Protein AF-A0A354J3I9-F1 (afdb_monomer_lite)

Structure (mmCIF, N/CA/C/O backbone):
data_AF-A0A354J3I9-F1
#
_entry.id   AF-A0A354J3I9-F1
#
loop_
_atom_site.group_PDB
_atom_site.id
_atom_site.type_symbol
_atom_site.label_atom_id
_atom_site.label_alt_id
_atom_site.label_comp_id
_atom_site.label_asym_id
_atom_site.label_entity_id
_atom_site.label_seq_id
_atom_site.pdbx_PDB_ins_code
_atom_site.Cartn_x
_atom_site.Cartn_y
_atom_site.Cartn_z
_atom_site.occupancy
_atom_site.B_iso_or_equiv
_atom_site.auth_seq_id
_atom_site.auth_comp_id
_atom_site.auth_asym_id
_atom_site.auth_atom_id
_atom_site.pdbx_PDB_model_num
ATOM 1 N N . ARG A 1 1 ? -16.128 10.657 31.673 1.00 66.94 1 ARG A N 1
ATOM 2 C CA . ARG A 1 1 ? -15.944 10.587 30.207 1.00 66.94 1 ARG A CA 1
ATOM 3 C C . ARG A 1 1 ? -17.089 11.360 29.564 1.00 66.94 1 ARG A C 1
ATOM 5 O O . ARG A 1 1 ? -18.176 11.312 30.127 1.00 66.94 1 ARG A O 1
ATOM 12 N N . ASP A 1 2 ? -16.837 12.119 28.503 1.00 87.44 2 ASP A N 1
ATOM 13 C CA . ASP A 1 2 ? -17.815 13.026 27.888 1.00 87.44 2 ASP A CA 1
ATOM 14 C C . ASP A 1 2 ? -18.076 12.576 26.445 1.00 87.44 2 ASP A C 1
ATOM 16 O O . ASP A 1 2 ? -17.161 12.529 25.620 1.00 87.44 2 ASP A O 1
ATOM 20 N N . GLU A 1 3 ? -19.332 12.217 26.178 1.00 89.56 3 GLU A N 1
ATOM 21 C CA . GLU A 1 3 ? -19.800 11.639 24.916 1.00 89.56 3 GLU A CA 1
ATOM 22 C C . GLU A 1 3 ? -19.537 12.555 23.714 1.00 89.56 3 GLU A C 1
ATOM 24 O O . GLU A 1 3 ? -19.208 12.073 22.629 1.00 89.56 3 GLU A O 1
ATOM 29 N N . TYR A 1 4 ? -19.602 13.876 23.907 1.00 91.88 4 TYR A N 1
ATOM 30 C CA . TYR A 1 4 ? -19.330 14.836 22.841 1.00 91.88 4 TYR A CA 1
ATOM 31 C C . TYR A 1 4 ? -17.879 14.739 22.348 1.00 91.88 4 TYR A C 1
ATOM 33 O O . TYR A 1 4 ? -17.622 14.745 21.139 1.00 91.88 4 TYR A O 1
ATOM 41 N N . TYR A 1 5 ? -16.922 14.612 23.273 1.00 94.75 5 TYR A N 1
ATOM 42 C CA . TYR A 1 5 ? -15.511 14.465 22.920 1.00 94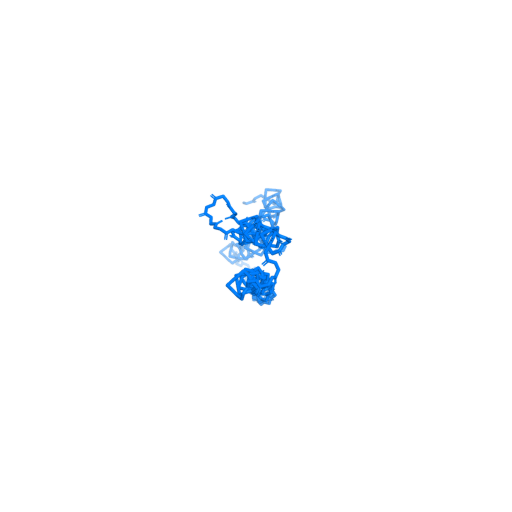.75 5 TYR A CA 1
ATOM 43 C C . TYR A 1 5 ? -15.197 13.082 22.351 1.00 94.75 5 TYR A C 1
ATOM 45 O O . TYR A 1 5 ? -14.406 13.006 21.414 1.00 94.75 5 TYR A O 1
ATOM 53 N N . ASP A 1 6 ? -15.838 12.018 22.845 1.00 94.62 6 ASP A N 1
ATOM 54 C CA . ASP A 1 6 ? -15.656 10.663 22.307 1.00 94.62 6 ASP A CA 1
ATOM 55 C C . ASP A 1 6 ? -16.102 10.590 20.829 1.00 94.62 6 ASP A C 1
ATOM 57 O O . ASP A 1 6 ? -15.371 10.075 19.983 1.00 94.62 6 ASP A O 1
ATOM 61 N N . ILE A 1 7 ? -17.259 11.167 20.474 1.00 95.06 7 ILE A N 1
ATOM 62 C CA . ILE A 1 7 ? -17.736 11.211 19.076 1.00 95.06 7 ILE A CA 1
ATOM 63 C C . ILE A 1 7 ? -16.782 12.025 18.198 1.00 95.06 7 ILE A C 1
ATOM 65 O O . ILE A 1 7 ? -16.412 11.599 17.102 1.00 95.06 7 ILE A O 1
ATOM 69 N N . LYS A 1 8 ? -16.356 13.200 18.677 1.00 96.75 8 LYS A N 1
ATOM 70 C CA . LYS A 1 8 ? -15.427 14.051 17.929 1.00 96.75 8 LYS A CA 1
ATOM 71 C C . LYS A 1 8 ? -14.079 13.362 17.720 1.00 96.75 8 LYS A C 1
ATOM 73 O O . LYS A 1 8 ? -13.511 13.487 16.638 1.00 96.75 8 LYS A O 1
ATOM 78 N N . PHE A 1 9 ? -13.572 12.655 18.727 1.00 97.31 9 PHE A N 1
ATOM 79 C CA . PHE A 1 9 ? -12.348 11.870 18.616 1.00 97.31 9 PHE A CA 1
ATOM 80 C C . PHE A 1 9 ? -12.493 10.799 17.535 1.00 97.31 9 PHE A C 1
ATOM 82 O O . PHE A 1 9 ? -11.731 10.826 16.576 1.00 97.31 9 PHE A O 1
ATOM 89 N N . ARG A 1 10 ? -13.515 9.939 17.628 1.00 97.56 10 ARG A N 1
ATOM 90 C CA . ARG A 1 10 ? -13.726 8.818 16.696 1.00 97.56 10 ARG A CA 1
ATOM 91 C C . ARG A 1 10 ? -13.855 9.276 15.249 1.00 97.56 10 ARG A C 1
ATOM 93 O O . ARG A 1 10 ? -13.166 8.746 14.393 1.00 97.56 10 ARG A O 1
ATOM 100 N N . ASN A 1 11 ? -14.623 10.337 14.994 1.00 97.31 11 ASN A N 1
ATOM 101 C CA . ASN A 1 11 ? -14.748 10.901 13.646 1.00 97.31 11 ASN A CA 1
ATOM 102 C C . ASN A 1 11 ? -13.399 11.371 13.074 1.00 97.31 11 ASN A C 1
ATOM 104 O O . ASN A 1 11 ? -13.127 11.177 11.894 1.00 97.31 11 ASN A O 1
ATOM 108 N N . ASN A 1 12 ? -12.552 12.004 13.894 1.00 97.81 12 ASN A N 1
ATOM 109 C CA . ASN A 1 12 ? -11.213 12.401 13.450 1.00 97.81 12 ASN A CA 1
ATOM 110 C C . ASN A 1 12 ? -10.278 11.195 13.313 1.00 97.81 12 ASN A C 1
ATOM 112 O O . ASN A 1 12 ? -9.418 11.203 12.438 1.00 97.81 12 ASN A O 1
ATOM 116 N N . ASN A 1 13 ? -10.450 10.173 14.151 1.00 98.00 13 ASN A N 1
ATOM 117 C CA . ASN A 1 13 ? -9.642 8.962 14.128 1.00 98.00 13 ASN A CA 1
ATOM 118 C C . ASN A 1 13 ? -9.886 8.141 12.852 1.00 98.00 13 ASN A C 1
ATOM 120 O O . ASN A 1 13 ? -8.930 7.677 12.240 1.00 98.00 13 ASN A O 1
ATOM 124 N N . THR A 1 14 ? -11.133 8.071 12.377 1.00 97.81 14 THR A N 1
ATOM 125 C CA . THR A 1 14 ? -11.478 7.459 11.083 1.00 97.81 14 THR A CA 1
ATOM 126 C C . THR A 1 14 ? -10.793 8.170 9.922 1.00 97.81 14 THR A C 1
ATOM 128 O O . THR A 1 14 ? -10.180 7.537 9.065 1.00 97.81 14 THR A O 1
ATOM 131 N N . ILE A 1 15 ? -10.831 9.507 9.920 1.00 98.06 15 ILE A N 1
ATOM 132 C CA . ILE A 1 15 ? -10.149 10.316 8.901 1.00 98.06 15 ILE A CA 1
ATOM 133 C C . ILE A 1 15 ? -8.635 10.080 8.968 1.00 98.06 15 ILE A C 1
ATOM 135 O O . ILE A 1 15 ? -7.983 9.907 7.940 1.00 98.06 15 ILE A O 1
ATOM 139 N N . TYR A 1 16 ? -8.064 10.062 10.172 1.00 98.19 16 TYR A N 1
ATOM 140 C CA . TYR A 1 16 ? -6.644 9.797 10.373 1.00 98.19 16 TYR A CA 1
ATOM 141 C C . TYR A 1 16 ? -6.230 8.431 9.808 1.00 98.19 16 TYR A C 1
ATOM 143 O O . TYR A 1 16 ? -5.284 8.377 9.020 1.00 98.19 16 TYR A O 1
ATOM 151 N N . GLY A 1 17 ? -6.959 7.360 10.139 1.00 97.81 17 GLY A N 1
ATOM 152 C CA . GLY A 1 17 ? -6.690 6.015 9.630 1.00 97.81 17 GLY A CA 1
ATOM 153 C C . GLY A 1 17 ? -6.763 5.939 8.102 1.00 97.81 17 GLY A C 1
ATOM 154 O O . GLY A 1 17 ? -5.862 5.392 7.461 1.00 97.81 17 GLY A O 1
ATOM 155 N N . GLU A 1 18 ? -7.769 6.577 7.493 1.00 97.06 18 GLU A N 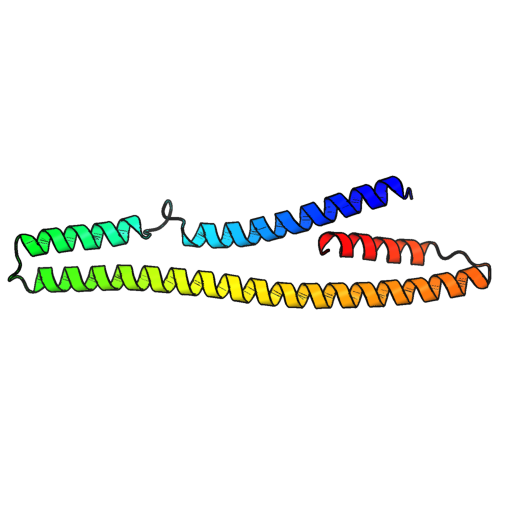1
ATOM 156 C CA . GLU A 1 18 ? -7.903 6.662 6.033 1.00 97.06 18 GLU A CA 1
ATOM 157 C C . GLU A 1 18 ? -6.670 7.308 5.378 1.00 97.06 18 GLU A C 1
ATOM 159 O O . GLU A 1 18 ? -6.088 6.749 4.442 1.00 97.06 18 GLU A O 1
ATOM 164 N N . TYR A 1 19 ? -6.252 8.482 5.860 1.00 98.12 19 TYR A N 1
ATOM 165 C CA . TYR A 1 19 ? -5.117 9.203 5.279 1.00 98.12 19 TYR A CA 1
ATOM 166 C C . TYR A 1 19 ? -3.771 8.552 5.594 1.00 98.12 19 TYR A C 1
ATOM 168 O O . TYR A 1 19 ? -2.881 8.597 4.748 1.00 98.12 19 TYR A O 1
ATOM 176 N N . SER A 1 20 ? -3.624 7.919 6.758 1.00 97.69 20 SER A N 1
ATOM 177 C CA . SER A 1 20 ? -2.429 7.150 7.115 1.00 97.69 20 SER A CA 1
ATOM 178 C C . SER A 1 20 ? -2.216 5.990 6.134 1.00 97.69 20 SER A C 1
ATOM 180 O O . SER A 1 20 ? -1.147 5.868 5.532 1.00 97.69 20 SER A O 1
ATOM 182 N N . ASN A 1 21 ? -3.273 5.217 5.858 1.00 96.31 21 ASN A N 1
ATOM 183 C CA . ASN A 1 21 ? -3.224 4.109 4.902 1.00 96.31 21 ASN A CA 1
ATOM 184 C C . ASN A 1 21 ? -2.997 4.590 3.462 1.00 96.31 21 ASN A C 1
ATOM 186 O O . ASN A 1 21 ? -2.186 4.018 2.733 1.00 96.31 21 ASN A O 1
ATOM 190 N N . LYS A 1 22 ? -3.668 5.673 3.045 1.00 96.75 22 LYS A N 1
ATOM 191 C CA . LYS A 1 22 ? -3.428 6.284 1.726 1.00 96.75 22 LYS A CA 1
ATOM 192 C C . LYS A 1 22 ? -1.982 6.738 1.571 1.00 96.75 22 LYS A C 1
ATOM 194 O O . LYS A 1 22 ? -1.381 6.457 0.539 1.00 96.75 22 LYS A O 1
ATOM 199 N N . MET A 1 23 ? -1.433 7.412 2.582 1.00 97.75 23 MET A N 1
ATOM 200 C CA . MET A 1 23 ? -0.044 7.866 2.575 1.00 97.75 23 MET A CA 1
ATOM 201 C C . MET A 1 23 ? 0.910 6.681 2.423 1.00 97.75 23 MET A C 1
ATO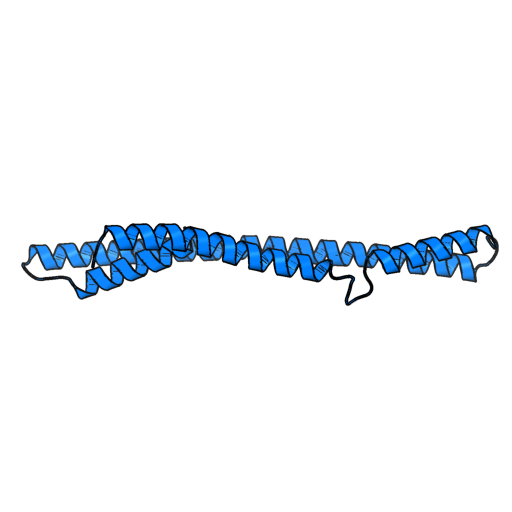M 203 O O . MET A 1 23 ? 1.772 6.721 1.554 1.00 97.75 23 MET A O 1
ATOM 207 N N . HIS A 1 24 ? 0.717 5.611 3.199 1.00 96.00 24 HIS A N 1
ATOM 208 C CA . HIS A 1 24 ? 1.554 4.413 3.129 1.00 96.00 24 HIS A CA 1
ATOM 209 C C . HIS A 1 24 ? 1.651 3.847 1.702 1.00 96.00 24 HIS A C 1
ATOM 211 O O . HIS A 1 24 ? 2.752 3.758 1.155 1.00 96.00 24 HIS A O 1
ATOM 217 N N . TYR A 1 25 ? 0.514 3.558 1.058 1.00 96.50 25 TYR A N 1
ATOM 218 C CA . TYR A 1 25 ? 0.513 3.015 -0.306 1.00 96.50 25 TYR A CA 1
ATOM 219 C C . TYR A 1 25 ? 0.980 4.026 -1.361 1.00 96.50 25 TYR A C 1
ATOM 221 O O . TYR A 1 25 ? 1.622 3.643 -2.337 1.00 96.50 25 TYR A O 1
ATOM 229 N N . MET A 1 26 ? 0.693 5.320 -1.186 1.00 96.06 26 MET A N 1
ATOM 230 C CA . MET A 1 26 ? 1.205 6.357 -2.089 1.00 96.06 26 MET A CA 1
ATOM 231 C C . MET A 1 26 ? 2.730 6.457 -2.027 1.00 96.06 26 MET A C 1
ATOM 233 O O . MET A 1 26 ? 3.356 6.579 -3.075 1.00 96.06 26 MET A O 1
ATOM 237 N N . THR A 1 27 ? 3.329 6.349 -0.840 1.00 95.44 27 THR A N 1
ATOM 238 C CA . THR A 1 27 ? 4.788 6.331 -0.676 1.00 95.44 27 THR A CA 1
ATOM 239 C C . THR A 1 27 ? 5.416 5.096 -1.323 1.00 95.44 27 THR A C 1
ATOM 241 O O . THR A 1 27 ? 6.462 5.208 -1.960 1.00 95.44 27 THR A O 1
ATOM 244 N N . GLU A 1 28 ? 4.795 3.917 -1.221 1.00 93.75 28 GLU A N 1
ATOM 245 C CA . GLU A 1 28 ? 5.279 2.728 -1.940 1.00 93.75 28 GLU A CA 1
ATOM 246 C C . GLU A 1 28 ? 5.271 2.935 -3.457 1.00 93.75 28 GLU A C 1
ATOM 248 O O . GLU A 1 28 ? 6.271 2.666 -4.124 1.00 93.75 28 GLU A O 1
ATOM 253 N N . ILE A 1 29 ? 4.174 3.477 -3.992 1.00 94.75 29 ILE A N 1
ATOM 254 C CA . ILE A 1 29 ? 4.045 3.779 -5.420 1.00 94.75 29 ILE A CA 1
ATOM 255 C C . ILE A 1 29 ? 5.080 4.826 -5.849 1.00 94.75 29 ILE A C 1
ATOM 257 O O . ILE A 1 29 ? 5.744 4.638 -6.867 1.00 94.75 29 ILE A O 1
ATOM 261 N N . GLU A 1 30 ? 5.254 5.902 -5.080 1.00 93.62 30 GLU A N 1
ATOM 262 C CA . GLU A 1 30 ? 6.247 6.952 -5.342 1.00 93.62 30 GLU A CA 1
ATOM 263 C C . GLU A 1 30 ? 7.662 6.374 -5.470 1.00 93.62 30 GLU A C 1
ATOM 265 O O . GLU A 1 30 ? 8.397 6.734 -6.391 1.00 93.62 30 GLU A O 1
ATOM 270 N N . ASN A 1 31 ? 8.023 5.413 -4.616 1.00 91.12 31 ASN A N 1
ATOM 271 C CA . ASN A 1 31 ? 9.333 4.768 -4.662 1.00 91.12 31 ASN A CA 1
ATOM 272 C C . ASN A 1 31 ? 9.595 4.018 -5.979 1.00 91.12 31 ASN A C 1
ATOM 274 O O . ASN A 1 31 ? 10.740 3.983 -6.429 1.00 91.12 31 ASN A O 1
ATOM 278 N N . TYR A 1 32 ? 8.570 3.462 -6.634 1.00 90.94 32 TYR A N 1
ATOM 279 C CA . TYR A 1 32 ? 8.729 2.799 -7.939 1.00 90.94 32 TYR A CA 1
ATOM 280 C C . TYR A 1 32 ? 9.019 3.777 -9.079 1.00 90.94 32 TYR A C 1
ATOM 282 O O . TYR A 1 32 ? 9.614 3.390 -10.085 1.00 90.94 32 TYR A O 1
ATOM 290 N N . PHE A 1 33 ? 8.619 5.037 -8.915 1.00 89.31 33 PHE A N 1
ATOM 291 C CA . PHE A 1 33 ? 8.803 6.105 -9.897 1.00 89.31 33 PHE A CA 1
ATOM 292 C C . PHE A 1 33 ? 9.892 7.108 -9.489 1.00 89.31 33 PHE A C 1
ATOM 294 O O . PHE A 1 33 ? 10.000 8.174 -10.094 1.00 89.31 33 PHE A O 1
ATOM 301 N N . ASN A 1 34 ? 10.710 6.801 -8.477 1.00 85.69 34 ASN A N 1
ATOM 302 C CA . ASN A 1 34 ? 11.739 7.713 -7.984 1.00 85.69 34 ASN A CA 1
ATOM 303 C C . ASN A 1 34 ? 12.975 7.760 -8.903 1.00 85.69 34 ASN A C 1
ATOM 3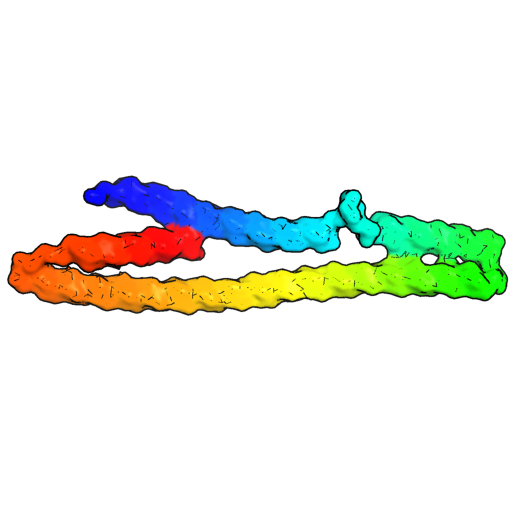05 O O . ASN A 1 34 ? 14.034 7.206 -8.602 1.00 85.69 34 ASN A O 1
ATOM 309 N N . GLU A 1 35 ? 12.844 8.473 -10.020 1.00 81.19 35 GLU A N 1
ATOM 310 C CA . GLU A 1 35 ? 13.914 8.639 -11.018 1.00 81.19 35 GLU A CA 1
ATOM 311 C C . GLU A 1 35 ? 14.977 9.673 -10.620 1.00 81.19 35 GLU A C 1
ATOM 313 O O . GLU A 1 35 ? 15.978 9.832 -11.312 1.00 81.19 35 GLU A O 1
ATOM 318 N N . VAL A 1 36 ? 14.778 10.399 -9.514 1.00 75.19 36 VAL A N 1
ATOM 319 C CA . VAL A 1 36 ? 15.766 11.372 -9.013 1.00 75.19 36 VAL A CA 1
ATOM 320 C C . VAL A 1 36 ? 16.987 10.650 -8.435 1.00 75.19 36 VAL A C 1
ATOM 322 O O . VAL A 1 36 ? 18.107 11.149 -8.530 1.00 75.19 36 VAL A O 1
ATOM 325 N N . SER A 1 37 ? 16.770 9.467 -7.856 1.00 70.19 37 SER A N 1
ATOM 326 C CA . SER A 1 37 ? 17.799 8.690 -7.158 1.00 70.19 37 SER A CA 1
ATOM 327 C C . SER A 1 37 ? 18.283 7.461 -7.934 1.00 70.19 37 SER A C 1
ATOM 329 O O . SER A 1 37 ? 19.317 6.896 -7.578 1.00 70.19 37 SER A O 1
ATOM 331 N N . VAL A 1 38 ? 17.546 7.015 -8.958 1.00 74.75 38 VAL A N 1
ATOM 332 C CA . VAL A 1 38 ? 17.806 5.766 -9.696 1.00 74.75 38 VAL A CA 1
ATOM 333 C C . VAL A 1 38 ? 17.540 5.975 -11.187 1.00 74.75 38 VAL A C 1
ATOM 335 O O . VAL A 1 38 ? 16.663 6.750 -11.561 1.00 74.75 38 VAL A O 1
ATOM 338 N N . GLU A 1 39 ? 18.269 5.271 -12.055 1.00 79.81 39 GLU A N 1
ATOM 339 C CA . GLU A 1 39 ? 17.954 5.248 -13.486 1.00 79.81 39 GLU A CA 1
ATOM 340 C C . GLU A 1 39 ? 16.548 4.667 -13.717 1.00 79.81 39 GLU A C 1
ATOM 342 O O . GLU A 1 39 ? 16.298 3.489 -13.466 1.00 79.81 39 GLU A O 1
ATOM 347 N N . GLY A 1 40 ? 15.627 5.517 -14.176 1.00 87.31 40 GLY A N 1
ATOM 348 C CA . GLY A 1 40 ? 14.232 5.160 -14.431 1.00 87.31 40 GLY A CA 1
ATOM 349 C C . GLY A 1 40 ? 13.866 5.126 -15.915 1.00 87.31 40 GLY A C 1
ATOM 350 O O . GLY A 1 40 ? 14.694 4.842 -16.793 1.00 87.31 40 GLY A O 1
ATOM 351 N N . PHE A 1 41 ? 12.607 5.453 -16.204 1.00 91.88 41 PHE A N 1
ATOM 352 C CA . PHE A 1 41 ? 12.065 5.566 -17.551 1.00 91.88 41 PHE A CA 1
ATOM 353 C C . PHE A 1 41 ? 12.858 6.567 -18.383 1.00 91.88 41 PHE A C 1
ATOM 355 O O . PHE A 1 41 ? 13.255 6.234 -19.497 1.00 91.88 41 PHE A O 1
ATOM 362 N N . THR A 1 42 ? 13.128 7.764 -17.851 1.00 92.81 42 THR A N 1
ATOM 363 C CA . THR A 1 42 ? 13.770 8.841 -18.620 1.00 92.81 42 THR A CA 1
ATOM 364 C C . THR A 1 42 ? 15.133 8.411 -19.168 1.00 92.81 42 THR A C 1
ATOM 366 O O . THR A 1 42 ? 15.404 8.562 -20.361 1.00 92.81 42 THR A O 1
ATOM 369 N N . THR A 1 43 ? 15.977 7.805 -18.330 1.00 92.25 43 THR A N 1
ATOM 370 C CA . THR A 1 43 ? 17.302 7.307 -18.734 1.00 92.25 43 THR A CA 1
ATOM 371 C C . THR A 1 43 ? 17.197 6.149 -19.727 1.00 92.25 43 THR A C 1
ATOM 373 O O . THR A 1 43 ? 17.887 6.145 -20.752 1.00 92.25 43 THR A O 1
ATOM 376 N N . SER A 1 44 ? 16.307 5.188 -19.460 1.00 93.31 44 SER A N 1
ATOM 377 C CA . SER A 1 44 ? 16.106 4.011 -20.316 1.00 93.31 44 SER A CA 1
ATOM 378 C C . SER A 1 44 ? 15.578 4.396 -21.701 1.00 93.31 44 SER A C 1
ATOM 380 O O . SER A 1 44 ? 16.057 3.899 -22.723 1.00 93.31 44 SER A O 1
ATOM 382 N N . TYR A 1 45 ? 14.623 5.324 -21.746 1.00 95.69 45 TYR A N 1
ATOM 383 C CA . TYR A 1 45 ? 14.044 5.848 -22.976 1.00 95.69 45 TYR A CA 1
ATOM 384 C C . TYR A 1 45 ? 15.065 6.649 -23.784 1.00 95.69 45 TYR A C 1
ATOM 386 O O . TYR A 1 45 ? 15.211 6.397 -24.979 1.00 95.69 45 TYR A O 1
ATOM 394 N N . ASN A 1 46 ? 15.811 7.559 -23.148 1.00 96.38 46 ASN A N 1
ATOM 395 C CA . ASN A 1 46 ? 16.844 8.342 -23.831 1.00 96.38 46 ASN A CA 1
ATOM 396 C C . ASN A 1 46 ? 17.930 7.436 -24.426 1.00 96.38 46 ASN A C 1
ATOM 398 O O . ASN A 1 46 ? 18.292 7.602 -25.585 1.00 96.38 46 ASN A O 1
ATOM 402 N N . SER A 1 47 ? 18.369 6.411 -23.689 1.00 96.06 47 SER A N 1
ATOM 403 C CA . SER A 1 47 ? 19.352 5.439 -24.189 1.00 96.06 47 SER A CA 1
ATOM 404 C C . SER A 1 47 ? 18.848 4.681 -25.423 1.00 96.06 47 SER A C 1
ATOM 406 O O . SER A 1 47 ? 19.575 4.516 -26.408 1.00 96.06 47 SER A O 1
ATOM 408 N N . LEU A 1 48 ? 17.579 4.252 -25.410 1.00 97.75 48 LEU A N 1
ATOM 409 C CA . LEU A 1 48 ? 16.953 3.643 -26.581 1.00 97.75 48 LEU A CA 1
ATOM 410 C C . LEU A 1 48 ? 16.868 4.640 -27.745 1.00 97.75 48 LEU A C 1
ATOM 412 O O . LEU A 1 48 ? 17.260 4.301 -28.862 1.00 97.75 48 LEU A O 1
ATOM 416 N N . TYR A 1 49 ? 16.397 5.859 -27.492 1.00 97.94 49 TYR A N 1
ATOM 417 C CA . TYR A 1 49 ? 16.259 6.907 -28.499 1.00 97.94 49 TYR A CA 1
ATOM 418 C C . TYR A 1 49 ? 17.597 7.239 -29.174 1.00 97.94 49 TYR A C 1
ATOM 420 O O . TYR A 1 49 ? 17.684 7.236 -30.403 1.00 97.94 49 TYR A O 1
ATOM 428 N N . ASP A 1 50 ? 18.657 7.433 -28.392 1.00 97.88 50 ASP A N 1
ATOM 429 C CA . ASP A 1 50 ? 19.995 7.731 -28.902 1.00 97.88 50 ASP A CA 1
ATOM 430 C C . ASP A 1 50 ? 20.548 6.572 -29.738 1.00 97.88 50 ASP A C 1
ATOM 432 O O . ASP A 1 50 ? 21.121 6.784 -30.810 1.00 97.88 50 ASP A O 1
ATOM 436 N N . SER A 1 51 ? 20.309 5.326 -29.312 1.00 97.75 51 SER A N 1
ATOM 437 C CA . SER A 1 51 ? 20.714 4.149 -30.088 1.00 97.75 51 SER A CA 1
ATOM 438 C C . SER A 1 51 ? 19.958 4.019 -31.414 1.00 97.75 51 SER A C 1
ATOM 440 O O . SER A 1 51 ? 20.545 3.634 -32.428 1.00 97.75 51 SER A O 1
ATOM 442 N N . LEU A 1 52 ? 18.671 4.383 -31.442 1.00 98.12 52 LEU A N 1
ATOM 443 C CA . LEU A 1 52 ? 17.878 4.435 -32.668 1.00 98.12 52 LEU A CA 1
ATOM 444 C C . LEU A 1 52 ? 18.387 5.538 -33.593 1.00 98.12 52 LEU A C 1
ATOM 446 O O . LEU A 1 52 ? 18.510 5.316 -34.797 1.00 98.12 52 LEU A O 1
ATOM 450 N N . HIS A 1 53 ? 18.738 6.701 -33.046 1.00 98.00 53 HIS A N 1
ATOM 451 C CA . HIS A 1 53 ? 19.348 7.774 -33.818 1.00 98.00 53 HIS A CA 1
ATOM 452 C C . HIS A 1 53 ? 20.685 7.332 -34.434 1.00 98.00 53 HIS A C 1
ATOM 454 O O . HIS A 1 53 ? 20.919 7.569 -35.620 1.00 98.00 53 HIS A O 1
ATOM 460 N N . GLU A 1 54 ? 21.530 6.612 -33.696 1.00 97.81 54 GLU A N 1
ATOM 461 C CA . GLU A 1 54 ? 22.775 6.056 -34.241 1.00 9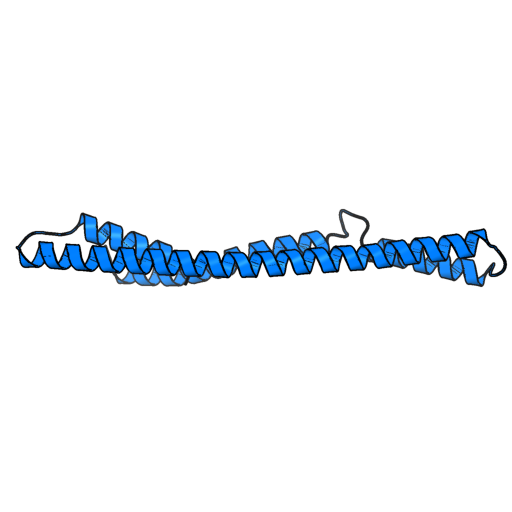7.81 54 GLU A CA 1
ATOM 462 C C . GLU A 1 54 ? 22.519 5.002 -35.331 1.00 97.81 54 GLU A C 1
ATOM 464 O O . GLU A 1 54 ? 23.194 4.987 -36.364 1.00 97.81 54 GLU A O 1
ATOM 469 N N . LEU A 1 55 ? 21.478 4.179 -35.177 1.00 97.94 55 LEU A N 1
ATOM 470 C CA . LEU A 1 55 ? 21.065 3.227 -36.210 1.00 97.94 55 LEU A CA 1
ATOM 471 C C . LEU A 1 55 ? 20.692 3.919 -37.527 1.00 97.94 55 LEU A C 1
ATOM 473 O O . LEU A 1 55 ? 20.994 3.378 -38.590 1.00 97.94 55 LEU A O 1
ATOM 477 N N . THR A 1 56 ? 20.100 5.120 -37.484 1.00 97.94 56 THR A N 1
ATOM 478 C CA . THR A 1 56 ? 19.808 5.885 -38.713 1.00 97.94 56 THR A CA 1
ATOM 479 C C . THR A 1 56 ? 21.073 6.313 -39.457 1.00 97.94 56 THR A C 1
ATOM 481 O O . THR A 1 56 ? 21.057 6.394 -40.684 1.00 97.94 56 THR A O 1
ATOM 484 N N . LYS A 1 57 ? 22.180 6.543 -38.738 1.00 97.94 57 LYS A N 1
ATOM 485 C CA . LYS A 1 57 ? 23.470 6.931 -39.326 1.00 97.94 57 LYS A CA 1
ATOM 486 C C . LYS A 1 57 ? 24.236 5.730 -39.871 1.00 97.94 57 LYS A C 1
ATOM 488 O O . LYS A 1 57 ? 24.894 5.850 -40.901 1.00 97.94 57 LYS A O 1
ATOM 493 N N . ASN A 1 58 ? 24.161 4.578 -39.197 1.00 96.44 58 ASN A N 1
ATOM 494 C CA . ASN A 1 58 ? 24.917 3.379 -39.568 1.00 96.44 58 ASN A CA 1
ATOM 495 C C . ASN A 1 58 ? 24.072 2.086 -39.523 1.00 96.44 58 ASN A C 1
ATOM 497 O O . ASN A 1 58 ? 24.329 1.185 -38.714 1.00 96.44 58 ASN A O 1
ATOM 501 N N . PRO A 1 59 ? 23.082 1.939 -40.423 1.00 95.81 59 PRO A N 1
ATOM 502 C CA . PRO A 1 59 ? 22.110 0.844 -40.371 1.00 95.81 59 PRO A CA 1
ATOM 503 C C . PRO A 1 59 ? 22.712 -0.536 -40.674 1.00 95.81 59 PRO A C 1
ATOM 505 O O . PRO A 1 59 ? 22.159 -1.564 -40.272 1.00 95.81 59 PRO A O 1
ATOM 508 N N . SER A 1 60 ? 23.846 -0.591 -41.383 1.00 97.12 60 SER A N 1
ATOM 509 C CA . SER A 1 60 ? 24.541 -1.837 -41.730 1.00 97.12 60 SER A CA 1
ATOM 510 C C . SER A 1 60 ? 25.336 -2.438 -40.569 1.00 97.12 60 SER A C 1
ATOM 512 O O . SER A 1 60 ? 25.604 -3.644 -40.591 1.00 97.12 60 SER A O 1
ATOM 514 N N . SER A 1 61 ? 25.683 -1.635 -39.558 1.00 98.06 61 SER A N 1
ATOM 515 C CA . SER A 1 61 ? 26.501 -2.065 -38.423 1.00 98.06 61 SER A CA 1
ATOM 516 C C . SER A 1 61 ? 25.763 -3.069 -37.533 1.00 98.06 61 SER A C 1
ATOM 518 O O . SER A 1 61 ? 24.717 -2.780 -36.950 1.00 98.06 61 SER A O 1
ATOM 520 N N . SER A 1 62 ? 26.327 -4.272 -37.391 1.00 97.19 62 SER A N 1
ATOM 521 C CA . SER A 1 62 ? 25.806 -5.301 -36.482 1.00 97.19 62 SER A CA 1
ATOM 522 C C . SER A 1 62 ? 25.916 -4.896 -35.010 1.00 97.19 62 SER A C 1
ATOM 524 O O . SER A 1 62 ? 25.042 -5.254 -34.218 1.00 97.19 62 SER A O 1
ATOM 526 N N . ALA A 1 63 ? 26.945 -4.122 -34.655 1.00 97.56 63 ALA A N 1
ATOM 527 C CA . ALA A 1 63 ? 27.131 -3.600 -33.307 1.00 97.56 63 ALA A CA 1
ATOM 528 C C . ALA A 1 63 ? 26.000 -2.630 -32.931 1.00 97.56 63 ALA A C 1
ATOM 530 O O . ALA A 1 63 ? 25.365 -2.810 -31.896 1.00 97.56 63 ALA A O 1
ATOM 531 N N . VAL A 1 64 ? 25.667 -1.683 -33.819 1.00 97.38 64 VAL A N 1
ATOM 532 C CA . VAL A 1 64 ? 24.596 -0.696 -33.581 1.00 97.38 64 VAL A CA 1
ATOM 533 C C . VAL A 1 64 ? 23.226 -1.375 -33.478 1.00 97.38 64 VAL A C 1
ATOM 535 O O . VAL A 1 64 ? 22.462 -1.094 -32.559 1.00 97.38 64 VAL A O 1
ATOM 538 N N . ARG A 1 65 ? 22.930 -2.355 -34.347 1.00 98.06 65 ARG A N 1
ATOM 539 C CA . ARG A 1 65 ? 21.692 -3.155 -34.242 1.00 98.06 65 ARG A CA 1
ATOM 540 C C . ARG A 1 65 ? 21.589 -3.919 -32.918 1.00 98.06 65 ARG A C 1
ATOM 542 O O . ARG A 1 65 ? 20.510 -3.987 -32.333 1.00 98.06 65 ARG A O 1
ATOM 549 N N . THR A 1 66 ? 22.700 -4.487 -32.445 1.00 98.00 66 THR A N 1
ATOM 550 C CA . THR A 1 66 ? 22.752 -5.175 -31.143 1.00 98.00 66 THR A CA 1
ATOM 551 C C . THR A 1 66 ? 22.494 -4.200 -29.997 1.00 98.00 66 THR A C 1
ATOM 553 O O . THR A 1 66 ? 21.728 -4.514 -29.091 1.00 98.00 66 THR A O 1
ATOM 556 N N . GLN A 1 67 ? 23.072 -3.000 -30.058 1.00 97.31 67 GLN A N 1
ATOM 557 C CA . GLN A 1 67 ? 22.889 -1.971 -29.039 1.00 97.31 67 GLN A CA 1
ATOM 558 C C . GLN A 1 67 ? 21.426 -1.514 -28.926 1.00 97.31 67 GLN A C 1
ATOM 560 O O . GLN A 1 67 ? 20.888 -1.492 -27.822 1.00 97.31 67 GLN A O 1
ATOM 565 N N . VAL A 1 68 ? 20.751 -1.258 -30.054 1.00 98.19 68 VAL A N 1
ATOM 566 C CA . VAL A 1 68 ? 19.310 -0.937 -30.074 1.00 98.19 68 VAL A CA 1
ATOM 567 C C . VAL A 1 68 ? 18.485 -2.041 -29.417 1.00 98.19 68 VAL A C 1
ATOM 569 O O . VAL A 1 68 ? 17.636 -1.764 -28.571 1.00 98.19 68 VAL A O 1
ATOM 572 N N . LYS A 1 69 ? 18.747 -3.308 -29.771 1.00 98.25 69 LYS A N 1
ATOM 573 C CA . LYS A 1 69 ? 18.046 -4.454 -29.177 1.00 98.25 69 LYS A CA 1
ATOM 574 C C . LYS A 1 69 ? 18.229 -4.499 -27.657 1.00 98.25 69 LYS A C 1
ATOM 576 O O . LYS A 1 69 ? 17.263 -4.754 -26.940 1.00 98.25 69 LYS A O 1
ATOM 581 N N . ASN A 1 70 ? 19.446 -4.262 -27.173 1.00 97.69 70 ASN A N 1
ATOM 582 C CA . ASN A 1 70 ? 19.743 -4.299 -25.745 1.00 97.69 70 ASN A CA 1
ATOM 583 C C . ASN A 1 70 ? 18.987 -3.196 -24.995 1.00 97.69 70 ASN A C 1
ATOM 585 O O . ASN A 1 70 ? 18.276 -3.512 -24.048 1.00 97.69 70 ASN A O 1
ATOM 589 N N . TYR A 1 71 ? 19.029 -1.943 -25.459 1.00 97.75 71 TYR A N 1
ATOM 590 C CA . TYR A 1 71 ? 18.286 -0.863 -24.794 1.00 97.75 71 TYR A CA 1
ATOM 591 C C . TYR A 1 71 ? 16.767 -1.027 -24.880 1.00 97.75 71 TYR A C 1
ATOM 593 O O . TYR A 1 71 ? 16.061 -0.706 -23.927 1.00 97.75 71 TYR A O 1
ATOM 601 N N . ALA A 1 72 ? 16.248 -1.579 -25.981 1.00 97.56 72 ALA A N 1
ATOM 602 C CA . ALA A 1 72 ? 14.829 -1.915 -26.081 1.00 97.56 72 ALA A CA 1
ATOM 603 C C . ALA A 1 72 ? 14.433 -2.994 -25.059 1.00 97.56 72 ALA A C 1
ATOM 605 O O . ALA A 1 72 ? 13.350 -2.934 -24.473 1.00 97.56 72 ALA A O 1
ATOM 606 N N . THR A 1 73 ? 15.327 -3.960 -24.820 1.00 97.19 73 THR A N 1
ATOM 607 C CA . THR A 1 73 ? 15.145 -4.994 -23.795 1.00 97.19 73 THR A CA 1
ATOM 608 C C . THR A 1 73 ? 15.139 -4.364 -22.404 1.00 97.19 73 THR A C 1
ATOM 610 O O . THR A 1 73 ? 14.173 -4.561 -21.677 1.00 97.19 73 THR A O 1
ATOM 613 N N . THR A 1 74 ? 16.118 -3.513 -22.081 1.00 94.94 74 THR A N 1
ATOM 614 C CA . THR A 1 74 ? 16.185 -2.797 -20.795 1.00 94.94 74 THR A CA 1
ATOM 615 C C . THR A 1 74 ? 14.933 -1.960 -20.521 1.00 94.94 74 THR A C 1
ATOM 617 O O . THR A 1 74 ? 14.372 -2.030 -19.431 1.00 94.94 74 THR A O 1
ATOM 620 N N . LEU A 1 75 ? 14.427 -1.212 -21.510 1.00 95.31 75 LEU A N 1
ATOM 621 C CA . LEU A 1 75 ? 13.191 -0.438 -21.342 1.00 95.31 75 LEU A CA 1
ATOM 622 C C . LEU A 1 75 ? 11.970 -1.345 -21.101 1.00 95.31 75 LEU A C 1
ATOM 624 O O . LEU A 1 75 ? 11.089 -1.019 -20.307 1.00 95.31 75 LEU A O 1
ATOM 628 N N . THR A 1 76 ? 11.919 -2.501 -21.766 1.00 96.44 76 THR A N 1
ATOM 629 C CA . THR A 1 76 ? 10.849 -3.488 -21.561 1.00 96.44 76 THR A CA 1
ATOM 630 C C . THR A 1 76 ? 10.922 -4.105 -20.162 1.00 96.44 76 THR A C 1
ATOM 632 O O . THR A 1 76 ? 9.896 -4.247 -19.500 1.00 96.44 76 THR A O 1
ATOM 635 N N . GLU A 1 77 ? 12.125 -4.435 -19.690 1.00 94.25 77 GLU A N 1
ATOM 636 C CA . GLU A 1 77 ? 12.373 -4.943 -18.337 1.00 94.25 77 GLU A CA 1
ATOM 637 C C . GLU A 1 77 ? 11.975 -3.919 -17.269 1.00 94.25 77 GLU A C 1
ATOM 639 O O . GLU A 1 77 ? 11.331 -4.288 -16.287 1.00 94.25 77 GLU A O 1
ATOM 644 N N . TYR A 1 78 ? 12.264 -2.632 -17.491 1.00 93.00 78 TYR A N 1
ATOM 645 C CA . TYR A 1 78 ? 11.804 -1.545 -16.625 1.00 93.00 78 TYR A CA 1
ATOM 646 C C . TYR A 1 78 ? 10.272 -1.536 -16.493 1.00 93.00 78 TYR A C 1
ATOM 648 O O . TYR A 1 78 ? 9.747 -1.599 -15.380 1.00 93.00 78 TYR A O 1
ATOM 656 N N . PHE A 1 79 ? 9.536 -1.542 -17.613 1.00 94.81 79 PHE A N 1
ATOM 657 C CA . PHE A 1 79 ? 8.069 -1.580 -17.571 1.00 94.81 79 PHE A CA 1
ATOM 658 C C . PHE A 1 79 ? 7.532 -2.845 -16.902 1.00 94.81 79 PHE A C 1
ATOM 660 O O . PHE A 1 79 ? 6.538 -2.786 -16.175 1.00 94.81 79 PHE A O 1
ATOM 667 N N . HIS A 1 80 ? 8.186 -3.986 -17.124 1.00 95.69 80 HIS A N 1
ATOM 668 C CA . HIS A 1 80 ? 7.805 -5.232 -16.474 1.00 95.69 80 HIS A CA 1
ATOM 669 C C . HIS A 1 80 ? 7.975 -5.147 -14.953 1.00 95.69 80 HIS A C 1
ATOM 671 O O . HIS A 1 80 ? 7.054 -5.509 -14.225 1.00 95.69 80 HIS A O 1
ATOM 677 N N . SER A 1 81 ? 9.102 -4.607 -14.485 1.00 93.44 81 SER A N 1
ATOM 678 C CA . SER A 1 81 ? 9.388 -4.398 -13.063 1.00 93.44 81 SER A CA 1
ATOM 679 C C . SER A 1 81 ? 8.353 -3.483 -12.404 1.00 93.44 81 SER A C 1
ATOM 681 O O . SER A 1 81 ? 7.721 -3.869 -11.421 1.00 93.44 81 SER A O 1
ATOM 683 N N . VAL A 1 82 ? 8.078 -2.313 -12.996 1.00 94.12 82 VAL A N 1
ATOM 684 C CA . VAL A 1 82 ? 7.052 -1.385 -12.486 1.00 94.12 82 VAL A CA 1
ATOM 685 C C . VAL A 1 82 ? 5.679 -2.057 -12.440 1.00 94.12 82 VAL A C 1
ATOM 687 O O . VAL A 1 82 ? 4.978 -1.969 -11.434 1.00 94.12 82 VAL A O 1
ATOM 690 N N . SER A 1 83 ? 5.298 -2.784 -13.495 1.00 96.81 83 SER A N 1
ATOM 691 C CA . SER A 1 83 ? 4.021 -3.500 -13.529 1.00 96.81 83 SER A CA 1
ATOM 692 C C . SER A 1 83 ? 3.919 -4.583 -12.453 1.00 96.81 83 SER A C 1
ATOM 694 O O . SER A 1 83 ? 2.842 -4.757 -11.883 1.00 96.81 83 SER A O 1
ATOM 696 N N . GLN A 1 84 ? 4.995 -5.329 -12.193 1.00 97.19 84 GLN A N 1
ATOM 697 C CA . GLN A 1 84 ? 5.023 -6.349 -11.144 1.00 97.19 84 GLN A CA 1
ATOM 698 C C . GLN A 1 84 ? 4.912 -5.719 -9.755 1.00 97.19 84 GLN A C 1
ATOM 700 O O . GLN A 1 84 ? 4.116 -6.187 -8.946 1.00 97.19 84 GLN A O 1
ATOM 705 N N . ASN A 1 85 ? 5.646 -4.633 -9.509 1.00 95.75 85 ASN A N 1
ATOM 706 C CA . ASN A 1 85 ? 5.621 -3.911 -8.241 1.00 95.75 85 ASN A CA 1
ATOM 707 C C . ASN A 1 85 ? 4.228 -3.343 -7.939 1.00 95.75 85 ASN A C 1
ATOM 709 O O . ASN A 1 85 ? 3.676 -3.612 -6.878 1.00 95.75 85 ASN A O 1
ATOM 713 N N . LEU A 1 86 ? 3.600 -2.662 -8.905 1.00 97.38 86 LEU A N 1
ATOM 714 C CA . LEU A 1 86 ? 2.234 -2.146 -8.745 1.00 97.38 86 LEU A CA 1
ATOM 715 C C . LEU A 1 86 ? 1.216 -3.260 -8.474 1.00 97.38 86 LEU A C 1
ATOM 717 O O . LEU A 1 86 ? 0.307 -3.091 -7.660 1.00 97.38 86 LEU A O 1
ATOM 721 N N . LYS A 1 87 ? 1.369 -4.411 -9.139 1.00 98.31 87 LYS A N 1
ATOM 722 C CA . LYS A 1 87 ? 0.517 -5.576 -8.898 1.00 98.31 87 LYS A CA 1
ATOM 723 C C . LYS A 1 87 ? 0.721 -6.136 -7.488 1.00 98.31 87 LYS A C 1
ATOM 725 O O . LYS A 1 87 ? -0.261 -6.442 -6.821 1.00 98.31 87 LYS A O 1
ATOM 730 N N . ALA A 1 88 ? 1.964 -6.225 -7.022 1.00 97.19 88 ALA A N 1
ATOM 731 C CA . ALA A 1 88 ? 2.275 -6.669 -5.669 1.00 97.19 88 ALA A CA 1
ATOM 732 C C . ALA A 1 88 ? 1.686 -5.720 -4.609 1.00 97.19 88 ALA A C 1
ATOM 734 O O . ALA A 1 88 ? 1.058 -6.193 -3.664 1.00 97.19 88 ALA A O 1
ATOM 735 N N . THR A 1 89 ? 1.788 -4.398 -4.795 1.00 97.62 89 THR A N 1
ATOM 736 C CA . THR A 1 89 ? 1.137 -3.405 -3.917 1.00 97.62 89 THR A CA 1
ATOM 737 C C . THR A 1 89 ? -0.379 -3.584 -3.890 1.00 97.62 89 THR A C 1
ATOM 739 O O . THR A 1 89 ? -0.991 -3.557 -2.823 1.00 97.62 89 THR A O 1
ATOM 742 N N . GLN A 1 90 ? -1.006 -3.813 -5.049 1.00 98.00 90 GLN A N 1
ATOM 743 C CA . GLN A 1 90 ? -2.443 -4.078 -5.124 1.00 98.00 90 GLN A CA 1
ATOM 744 C C . GLN A 1 90 ? -2.831 -5.357 -4.366 1.00 98.00 90 GLN A C 1
ATOM 746 O O . GLN A 1 90 ? -3.814 -5.361 -3.626 1.00 98.00 90 GLN A O 1
ATOM 751 N N . GLU A 1 91 ? -2.077 -6.443 -4.544 1.00 98.19 91 GLU A N 1
ATOM 752 C CA . GLU A 1 91 ? -2.304 -7.710 -3.842 1.00 98.19 91 GLU A CA 1
ATOM 753 C C . GLU A 1 91 ? -2.117 -7.557 -2.324 1.00 98.19 91 GLU A C 1
ATOM 755 O O . GLU A 1 91 ? -2.952 -8.045 -1.562 1.00 98.19 91 GLU A O 1
ATOM 760 N N . GLY A 1 92 ? -1.094 -6.815 -1.888 1.00 96.75 92 GLY A N 1
ATOM 761 C CA . GLY A 1 92 ? -0.872 -6.472 -0.481 1.00 96.75 92 GLY A CA 1
ATOM 762 C C . GLY A 1 92 ? -2.020 -5.654 0.114 1.00 96.75 92 GLY A C 1
ATOM 763 O O . GLY A 1 92 ? -2.527 -5.993 1.178 1.00 96.75 92 GLY A O 1
ATOM 764 N N . CYS A 1 93 ? -2.505 -4.638 -0.603 1.00 97.12 93 CYS A N 1
ATOM 765 C CA . CYS A 1 93 ? -3.676 -3.857 -0.196 1.00 97.12 93 CYS A CA 1
ATOM 766 C C . CYS A 1 93 ? -4.931 -4.726 -0.045 1.00 97.12 93 CYS A C 1
ATOM 768 O O . CYS A 1 93 ? -5.628 -4.647 0.965 1.00 97.12 93 CYS A O 1
ATOM 770 N N . ASN A 1 94 ? -5.189 -5.628 -0.996 1.00 98.06 94 ASN A N 1
ATOM 771 C CA . ASN A 1 94 ? -6.315 -6.558 -0.902 1.00 98.06 94 ASN A CA 1
ATOM 772 C C . ASN A 1 94 ? -6.200 -7.501 0.307 1.00 98.06 94 ASN A C 1
ATOM 774 O O . ASN A 1 94 ? -7.209 -7.808 0.943 1.00 98.06 94 ASN A O 1
ATOM 778 N N . PHE A 1 95 ? -4.988 -7.961 0.625 1.00 98.06 95 PHE A N 1
ATOM 779 C CA . PHE A 1 95 ? -4.739 -8.783 1.806 1.00 98.06 95 PHE A CA 1
ATOM 780 C C . PHE A 1 95 ? -5.007 -8.005 3.101 1.00 98.06 95 PHE A C 1
ATOM 782 O O . PHE A 1 95 ? -5.728 -8.494 3.971 1.00 98.06 95 PHE A O 1
ATOM 789 N N . GLU A 1 96 ? -4.515 -6.768 3.194 1.00 96.81 96 GLU A N 1
ATOM 790 C CA . GLU A 1 96 ? -4.756 -5.908 4.354 1.00 96.81 96 GLU A CA 1
ATOM 791 C C . GLU A 1 96 ? -6.238 -5.576 4.539 1.00 96.81 96 GLU A C 1
ATOM 793 O O . GLU A 1 96 ? -6.727 -5.604 5.666 1.00 96.81 96 GLU A O 1
ATOM 798 N N . VAL A 1 97 ? -7.004 -5.369 3.462 1.00 97.44 97 VAL A N 1
ATOM 799 C CA . VAL A 1 97 ? -8.469 -5.228 3.556 1.00 97.44 97 VAL A CA 1
ATOM 800 C C . VAL A 1 97 ? -9.099 -6.447 4.241 1.00 97.44 97 VAL A C 1
ATOM 802 O O . VAL A 1 97 ? -9.947 -6.284 5.119 1.00 97.44 97 VAL A O 1
ATOM 805 N N . GLY A 1 98 ? -8.667 -7.662 3.888 1.00 98.31 98 GLY A N 1
ATOM 806 C CA . GLY A 1 98 ? -9.107 -8.892 4.555 1.00 98.31 98 GLY A CA 1
ATOM 807 C C . GLY A 1 98 ? -8.774 -8.899 6.051 1.00 98.31 98 GLY A C 1
ATOM 808 O O . GLY A 1 98 ? -9.662 -9.113 6.877 1.00 98.31 98 GLY A O 1
ATOM 809 N N . ASN A 1 99 ? -7.529 -8.567 6.406 1.00 97.81 99 ASN A N 1
ATOM 810 C CA . ASN A 1 99 ? -7.092 -8.473 7.804 1.00 97.81 99 ASN A CA 1
ATOM 811 C C . ASN A 1 99 ? -7.909 -7.444 8.601 1.00 97.81 99 ASN A C 1
ATOM 813 O O . ASN A 1 99 ? -8.278 -7.695 9.751 1.00 97.81 99 ASN A O 1
ATOM 817 N N . MET A 1 100 ? -8.226 -6.295 7.998 1.00 97.75 100 MET A N 1
ATOM 818 C CA . MET A 1 100 ? -9.034 -5.258 8.641 1.00 97.75 100 MET A CA 1
ATOM 819 C C . MET A 1 100 ? -10.472 -5.721 8.873 1.00 97.75 100 MET A C 1
ATOM 821 O O . MET A 1 100 ? -11.014 -5.477 9.951 1.00 97.75 100 MET A O 1
ATOM 825 N N . VAL A 1 101 ? -11.078 -6.450 7.931 1.00 98.50 101 VAL A N 1
ATOM 826 C CA . VAL A 1 101 ? -12.406 -7.060 8.121 1.00 98.50 101 VAL A CA 1
ATOM 827 C C . VAL A 1 101 ? -12.395 -8.060 9.281 1.00 98.50 101 VAL A C 1
ATOM 829 O O . VAL A 1 101 ? -13.287 -8.024 10.133 1.00 98.50 101 VAL A O 1
ATOM 832 N N . ASP A 1 102 ? -11.376 -8.912 9.373 1.00 98.50 102 ASP A N 1
ATOM 833 C CA . ASP A 1 102 ? -11.241 -9.864 10.481 1.00 98.50 102 ASP A CA 1
ATOM 834 C C . ASP A 1 102 ? -11.058 -9.152 11.829 1.00 98.50 102 ASP A C 1
ATOM 836 O O . ASP A 1 102 ? -11.679 -9.527 12.833 1.00 98.50 102 ASP A O 1
ATOM 840 N N . LYS A 1 103 ? -10.274 -8.069 11.852 1.00 98.12 103 LYS A N 1
ATOM 841 C CA . LYS A 1 103 ? -10.084 -7.221 13.035 1.00 98.12 103 LYS A CA 1
ATOM 842 C C . LYS A 1 103 ? -11.390 -6.540 13.461 1.00 98.12 103 LYS A C 1
ATOM 844 O O . LYS A 1 103 ? -11.741 -6.605 14.641 1.00 98.12 103 LYS A O 1
ATOM 849 N N . ILE A 1 104 ? -12.154 -5.982 12.515 1.00 98.56 104 ILE A N 1
ATOM 850 C CA . ILE A 1 104 ? -13.492 -5.408 12.750 1.00 98.56 104 ILE A CA 1
ATOM 851 C C . ILE A 1 104 ? -14.421 -6.457 13.369 1.00 98.56 104 ILE A C 1
ATOM 853 O O . ILE A 1 104 ? -15.048 -6.203 14.399 1.00 98.56 104 ILE A O 1
ATOM 857 N N . ASN A 1 105 ? -14.484 -7.654 12.781 1.00 98.56 105 ASN A N 1
ATOM 858 C CA . ASN A 1 105 ? -15.333 -8.739 13.272 1.00 98.56 105 ASN A CA 1
ATOM 859 C C . ASN A 1 105 ? -14.943 -9.170 14.694 1.00 98.56 105 ASN A C 1
ATOM 861 O O . ASN A 1 105 ? -15.815 -9.366 15.545 1.00 98.56 105 ASN A O 1
ATOM 865 N N . SER A 1 106 ? -13.642 -9.272 14.973 1.00 98.56 106 SER A N 1
ATOM 866 C CA . SER A 1 106 ? -13.125 -9.583 16.307 1.00 98.56 106 SER A CA 1
ATOM 867 C C . SER A 1 106 ? -13.514 -8.516 17.335 1.00 98.56 106 SER A C 1
ATOM 869 O O . SER A 1 106 ? -14.045 -8.845 18.400 1.00 98.56 106 SER A O 1
ATOM 871 N N . TYR A 1 107 ? -13.333 -7.231 17.015 1.00 98.50 107 TYR A N 1
ATOM 872 C CA . TYR A 1 107 ? -13.745 -6.131 17.890 1.00 98.50 107 TYR A CA 1
ATOM 873 C C . TYR A 1 107 ? -15.255 -6.112 18.118 1.00 98.50 107 TYR A C 1
ATOM 875 O O . TYR A 1 107 ? -15.694 -5.998 19.263 1.00 98.50 107 TYR A O 1
ATOM 883 N N . ALA A 1 108 ? -16.062 -6.324 17.078 1.00 98.50 108 ALA A N 1
ATOM 884 C CA . ALA A 1 108 ? -17.515 -6.396 17.202 1.00 98.50 108 ALA A CA 1
ATOM 885 C C . ALA A 1 108 ? -17.967 -7.526 18.149 1.00 98.50 108 ALA A C 1
ATOM 887 O O . ALA A 1 108 ? -18.846 -7.324 18.995 1.00 98.50 108 ALA A O 1
ATOM 888 N N . GLN A 1 109 ? -17.342 -8.707 18.067 1.00 98.69 109 GLN A N 1
ATOM 889 C CA . GLN A 1 109 ? -17.626 -9.825 18.973 1.00 98.69 109 GLN A CA 1
ATOM 890 C C . GLN A 1 109 ? -17.246 -9.502 20.425 1.00 98.69 109 GLN A C 1
ATOM 892 O O . GLN A 1 109 ? -18.032 -9.764 21.342 1.00 98.69 109 GLN A O 1
ATOM 897 N N . GLN A 1 110 ? -16.078 -8.894 20.642 1.00 98.62 110 GLN A N 1
ATOM 898 C CA . GLN A 1 110 ? -15.618 -8.491 21.973 1.00 98.62 110 GLN A CA 1
ATOM 899 C C . GLN A 1 110 ? -16.525 -7.413 22.587 1.00 98.62 110 GLN A C 1
ATOM 901 O O . GLN A 1 110 ? -16.979 -7.570 23.721 1.00 98.62 110 GLN A O 1
ATOM 906 N N . ILE A 1 111 ? -16.891 -6.381 21.819 1.00 98.56 111 ILE A N 1
ATOM 907 C CA . ILE A 1 111 ? -17.840 -5.330 22.221 1.00 98.56 111 ILE A CA 1
ATOM 908 C C . ILE A 1 111 ? -19.198 -5.935 22.605 1.00 98.56 111 ILE A C 1
ATOM 910 O O . ILE A 1 111 ? -19.781 -5.563 23.628 1.00 98.56 111 ILE A O 1
ATOM 914 N N . SER A 1 112 ? -19.700 -6.895 21.822 1.00 98.62 112 SER A N 1
ATOM 915 C CA . SER A 1 112 ? -20.951 -7.604 22.117 1.00 98.62 112 SER A CA 1
ATOM 916 C C . SER A 1 112 ? -20.867 -8.396 23.427 1.00 98.62 112 SER A C 1
ATOM 918 O O . SER A 1 112 ? -21.770 -8.320 24.265 1.00 98.62 112 SER A O 1
ATOM 920 N N . SER A 1 113 ? -19.759 -9.109 23.649 1.00 98.56 113 SER A N 1
ATOM 921 C CA . SER A 1 113 ? -19.516 -9.857 24.885 1.00 98.56 113 SER A CA 1
ATOM 922 C C . SER A 1 113 ? -19.442 -8.941 26.110 1.00 98.56 113 SER A C 1
ATOM 924 O O . SER A 1 113 ? -20.132 -9.185 27.102 1.00 98.56 113 SER A O 1
ATOM 926 N N . LEU A 1 114 ? -18.685 -7.843 26.025 1.00 98.50 114 LEU A N 1
ATOM 927 C CA . LEU A 1 114 ? -18.590 -6.836 27.087 1.00 98.50 114 LEU A CA 1
ATOM 928 C C . LEU A 1 114 ? -19.955 -6.222 27.396 1.00 98.50 114 LEU A C 1
ATOM 930 O O . LEU A 1 114 ? -20.328 -6.101 28.558 1.00 98.50 114 LEU A O 1
ATOM 934 N N . THR A 1 115 ? -20.746 -5.912 26.369 1.00 98.19 115 THR A N 1
ATOM 935 C CA . THR A 1 115 ? -22.100 -5.367 26.543 1.00 98.19 115 THR A CA 1
ATOM 936 C C . THR A 1 115 ? -23.005 -6.331 27.316 1.00 98.19 115 THR A C 1
ATOM 938 O O . THR A 1 115 ? -23.728 -5.909 28.218 1.00 98.19 115 THR A O 1
ATOM 941 N N . LYS A 1 116 ? -22.933 -7.641 27.040 1.00 98.25 116 LYS A N 1
ATOM 942 C CA . LYS A 1 116 ? -23.677 -8.656 27.810 1.00 98.25 116 LYS A CA 1
ATOM 943 C C . LYS A 1 116 ? -23.220 -8.728 29.269 1.00 98.25 116 LYS A C 1
ATOM 945 O O . LYS A 1 116 ? -24.062 -8.849 30.161 1.00 98.25 116 LYS A O 1
ATOM 950 N N . GLN A 1 117 ? -21.912 -8.651 29.518 1.00 97.81 117 GLN A N 1
ATOM 951 C CA . GLN A 1 117 ? -21.348 -8.681 30.872 1.00 97.81 117 GLN A CA 1
ATOM 952 C C . GLN A 1 117 ? -21.753 -7.444 31.684 1.00 97.81 117 GLN A C 1
ATOM 954 O O . GLN A 1 117 ? -22.214 -7.598 32.814 1.00 97.81 117 GLN A O 1
ATOM 959 N N . ILE A 1 118 ? -21.673 -6.249 31.083 1.00 98.00 118 ILE A N 1
ATOM 960 C CA . ILE A 1 118 ? -22.133 -4.980 31.671 1.00 98.00 118 ILE A CA 1
ATOM 961 C C . ILE A 1 118 ? -23.596 -5.107 32.097 1.00 98.00 118 ILE A C 1
ATOM 963 O O . ILE A 1 118 ? -23.906 -4.955 33.276 1.00 98.00 118 ILE A O 1
ATOM 967 N N . ASN A 1 119 ? -24.477 -5.490 31.168 1.00 97.50 119 ASN A N 1
ATOM 968 C CA . ASN A 1 119 ? -25.906 -5.625 31.453 1.00 97.50 119 ASN A CA 1
ATOM 969 C C . ASN A 1 119 ? -26.174 -6.636 32.580 1.00 97.50 119 ASN A C 1
ATOM 971 O O . ASN A 1 119 ? -26.998 -6.394 33.457 1.00 97.50 119 ASN A O 1
ATOM 975 N N . THR A 1 120 ? -25.461 -7.766 32.583 1.00 97.06 120 THR A N 1
ATOM 976 C CA . THR A 1 120 ? -25.621 -8.804 33.615 1.00 97.06 120 THR A CA 1
ATOM 977 C C . THR A 1 120 ? -25.204 -8.308 35.000 1.00 97.06 120 THR A C 1
ATOM 979 O O . THR A 1 120 ? -25.860 -8.639 35.989 1.00 97.06 120 THR A O 1
ATOM 982 N N . LEU A 1 121 ? -24.117 -7.535 35.087 1.0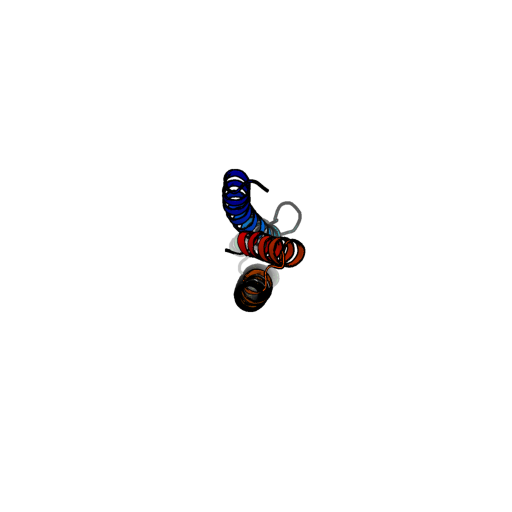0 96.44 121 LEU A N 1
ATOM 983 C CA . LEU A 1 121 ? -23.605 -7.000 36.347 1.00 96.44 121 LEU A CA 1
ATOM 984 C C . LEU A 1 121 ? -24.498 -5.875 36.888 1.00 96.44 121 LEU A C 1
ATOM 986 O O . LEU A 1 121 ? -24.828 -5.870 38.074 1.00 96.44 121 LEU A O 1
ATOM 990 N N . GLU A 1 122 ? -24.928 -4.964 36.017 1.00 96.38 122 GLU A N 1
ATOM 991 C CA . GLU A 1 122 ? -25.715 -3.788 36.402 1.00 96.38 122 GLU A CA 1
ATOM 992 C C . GLU A 1 122 ? -27.152 -4.149 36.803 1.00 96.38 122 GLU A C 1
ATOM 994 O O . GLU A 1 122 ? -27.675 -3.597 37.770 1.00 96.38 122 GLU A O 1
ATOM 999 N N . ILE A 1 123 ? -27.766 -5.164 36.178 1.00 95.81 123 ILE A N 1
ATOM 1000 C CA . ILE A 1 123 ? -29.076 -5.691 36.616 1.00 95.81 123 ILE A CA 1
ATOM 1001 C C . ILE A 1 123 ? -29.017 -6.246 38.049 1.00 95.81 123 ILE A C 1
ATOM 1003 O O . ILE A 1 123 ? -30.013 -6.219 38.771 1.00 95.81 123 ILE A O 1
ATOM 1007 N N . ARG A 1 124 ? -27.852 -6.737 38.487 1.00 94.12 124 ARG A N 1
ATOM 1008 C CA . ARG A 1 124 ? -27.634 -7.243 39.852 1.00 94.12 124 ARG A CA 1
ATOM 1009 C C . ARG A 1 124 ? -27.265 -6.137 40.850 1.00 94.12 124 ARG A C 1
ATOM 1011 O O . ARG A 1 124 ? -26.950 -6.450 41.995 1.00 94.12 124 ARG A O 1
ATOM 1018 N N . GLY A 1 125 ? -27.299 -4.870 40.432 1.00 91.38 125 GLY A N 1
ATOM 1019 C CA . GLY A 1 125 ? -26.982 -3.708 41.264 1.00 91.38 125 GLY A CA 1
ATOM 1020 C C . GLY A 1 125 ? -25.487 -3.402 41.398 1.00 91.38 125 GLY A C 1
ATOM 1021 O O . GLY A 1 125 ? -25.122 -2.559 42.214 1.00 91.38 125 GLY A O 1
ATOM 1022 N N . GLY A 1 126 ? -24.619 -4.076 40.634 1.00 92.94 126 GLY A N 1
ATOM 1023 C CA . GLY A 1 126 ? -23.195 -3.742 40.549 1.00 92.94 126 GLY A CA 1
ATOM 1024 C C . GLY A 1 126 ? -22.918 -2.614 39.549 1.00 92.94 126 GLY A C 1
ATOM 1025 O O . GLY A 1 126 ? -23.772 -2.273 38.738 1.00 92.94 126 GLY A O 1
ATOM 1026 N N . THR A 1 127 ? -21.699 -2.073 39.563 1.00 94.44 127 THR A N 1
ATOM 1027 C CA . THR A 1 127 ? -21.252 -1.050 38.600 1.00 94.44 127 THR A CA 1
ATOM 1028 C C . THR A 1 127 ? -20.161 -1.624 37.702 1.00 94.44 127 THR A C 1
ATOM 1030 O O . THR A 1 127 ? -19.160 -2.135 38.198 1.00 94.44 127 THR A O 1
ATOM 1033 N N . ALA A 1 128 ? -20.325 -1.518 36.383 1.00 94.94 128 ALA A N 1
ATOM 1034 C CA . ALA A 1 128 ? -19.446 -2.146 35.394 1.00 94.94 128 ALA A CA 1
ATOM 1035 C C . ALA A 1 128 ? -18.404 -1.185 34.785 1.00 94.94 128 ALA A C 1
ATOM 1037 O O . ALA A 1 128 ? -18.197 -1.201 33.572 1.00 94.94 128 ALA A O 1
ATOM 1038 N N . ASN A 1 129 ? -17.770 -0.324 35.591 1.00 94.62 129 ASN A N 1
ATOM 1039 C CA . ASN A 1 129 ? -16.890 0.742 35.083 1.00 94.62 129 ASN A CA 1
ATOM 1040 C C . ASN A 1 129 ? -15.751 0.207 34.201 1.00 94.62 129 ASN A C 1
ATOM 1042 O O . ASN A 1 129 ? -15.652 0.613 33.047 1.00 94.62 129 ASN A O 1
ATOM 1046 N N . ASP A 1 130 ? -14.987 -0.773 34.685 1.00 96.50 130 ASP A N 1
ATOM 1047 C CA . ASP A 1 130 ? -13.844 -1.324 33.941 1.00 96.50 130 ASP A CA 1
ATOM 1048 C C . ASP A 1 130 ? -14.273 -1.966 32.610 1.00 96.50 130 ASP A C 1
ATOM 1050 O O . ASP A 1 130 ? -13.623 -1.803 31.579 1.00 96.50 130 ASP A O 1
ATOM 1054 N N . LEU A 1 131 ? -15.425 -2.649 32.597 1.00 97.81 131 LEU A N 1
ATOM 1055 C CA . LEU A 1 131 ? -15.978 -3.254 31.381 1.00 97.81 131 LEU A CA 1
ATOM 1056 C C . LEU A 1 131 ? -16.442 -2.192 30.376 1.00 97.81 131 LEU A C 1
ATOM 1058 O O . LEU A 1 131 ? -16.334 -2.393 29.164 1.00 97.81 131 LEU A O 1
ATOM 1062 N N . ARG A 1 132 ? -16.975 -1.064 30.862 1.00 96.75 132 ARG A N 1
ATOM 1063 C CA . ARG A 1 132 ? -17.359 0.073 30.015 1.00 96.75 132 ARG A CA 1
ATOM 1064 C C . ARG A 1 132 ? -16.133 0.748 29.420 1.00 96.75 132 ARG A C 1
ATOM 1066 O O . ARG A 1 132 ? -16.178 1.099 28.242 1.00 96.75 132 ARG A O 1
ATOM 1073 N N . ASP A 1 133 ? -15.069 0.902 30.200 1.00 96.25 133 ASP A N 1
ATOM 1074 C CA . ASP A 1 133 ? -13.816 1.483 29.728 1.00 96.25 133 ASP A CA 1
ATOM 1075 C C . ASP A 1 133 ? -13.169 0.608 28.657 1.00 96.25 133 ASP A C 1
ATOM 1077 O O . ASP A 1 133 ? -12.829 1.122 27.590 1.00 96.25 133 ASP A O 1
ATOM 1081 N N . GLU A 1 134 ? -13.125 -0.710 28.861 1.00 97.88 134 GLU A N 1
ATOM 1082 C CA . GLU A 1 134 ? -12.602 -1.637 27.854 1.00 97.88 134 GLU A CA 1
ATOM 1083 C C . GLU A 1 134 ? -13.462 -1.657 26.584 1.00 97.88 134 GLU A C 1
ATOM 1085 O O . GLU A 1 134 ? -12.942 -1.604 25.470 1.00 97.88 134 GLU A O 1
ATOM 1090 N N . ARG A 1 135 ? -14.795 -1.641 26.720 1.00 98.00 135 ARG A N 1
ATOM 1091 C CA . ARG A 1 135 ? -15.689 -1.549 25.556 1.00 98.00 135 ARG A CA 1
ATOM 1092 C C . ARG A 1 135 ? -15.434 -0.264 24.778 1.00 98.00 135 ARG A C 1
ATOM 1094 O O . ARG A 1 135 ? -15.387 -0.294 23.555 1.00 98.00 135 ARG A O 1
ATOM 1101 N N . ASN A 1 136 ? -15.295 0.861 25.473 1.00 96.75 136 ASN A N 1
ATOM 1102 C CA . ASN A 1 136 ? -15.051 2.143 24.826 1.00 96.75 136 ASN A CA 1
ATOM 1103 C C . ASN A 1 136 ? -13.684 2.169 24.137 1.00 96.75 136 ASN A C 1
ATOM 1105 O O . ASN A 1 136 ? -13.620 2.650 23.013 1.00 96.75 136 ASN A O 1
ATOM 1109 N N . ARG A 1 137 ? -12.640 1.595 24.751 1.00 96.88 137 ARG A N 1
ATOM 1110 C CA . ARG A 1 137 ? -11.329 1.424 24.114 1.00 96.88 137 ARG A CA 1
ATOM 1111 C C . ARG A 1 137 ? -11.460 0.659 22.798 1.00 96.88 137 ARG A C 1
ATOM 1113 O O . ARG A 1 137 ? -10.960 1.122 21.787 1.00 96.88 137 ARG A O 1
ATOM 1120 N N . LEU A 1 138 ? -12.193 -0.457 22.773 1.00 98.19 138 LEU A N 1
ATOM 1121 C CA . LEU A 1 138 ? -12.417 -1.213 21.533 1.00 98.19 138 LEU A CA 1
ATOM 1122 C C . LEU A 1 138 ? -13.185 -0.422 20.466 1.00 98.19 138 LEU A C 1
ATOM 1124 O O . LEU A 1 138 ? -12.922 -0.599 19.283 1.00 98.19 138 LEU A O 1
ATOM 1128 N N . VAL A 1 139 ? -14.127 0.442 20.857 1.00 97.75 139 VAL A N 1
ATOM 1129 C CA . VAL A 1 139 ? -14.823 1.328 19.906 1.00 97.75 139 VAL A CA 1
ATOM 1130 C C . VAL A 1 139 ? -13.878 2.410 19.373 1.00 97.75 139 VAL A C 1
ATOM 1132 O O . VAL A 1 139 ? -13.960 2.765 18.201 1.00 97.75 139 VAL A O 1
ATOM 1135 N N . ASP A 1 140 ? -12.968 2.915 20.205 1.00 97.62 140 ASP A N 1
ATOM 1136 C CA . ASP A 1 140 ? -11.950 3.878 19.785 1.00 97.62 140 ASP A CA 1
ATOM 1137 C C . ASP A 1 140 ? -10.959 3.230 18.797 1.00 97.62 140 ASP A C 1
ATOM 1139 O O . ASP A 1 140 ? -10.710 3.795 17.736 1.00 97.62 140 ASP A O 1
ATOM 1143 N N . GLU A 1 141 ? -10.485 2.011 19.070 1.00 97.75 141 GLU A N 1
ATOM 1144 C CA . GLU A 1 141 ? -9.645 1.223 18.147 1.00 97.75 141 GLU A CA 1
ATOM 1145 C C . GLU A 1 141 ? -10.378 0.879 16.842 1.00 97.75 141 GLU A C 1
ATOM 1147 O O . GLU A 1 141 ? -9.795 0.915 15.762 1.00 97.75 141 GLU A O 1
ATOM 1152 N N . LEU A 1 142 ? -11.674 0.552 16.924 1.00 97.88 142 LEU A N 1
ATOM 1153 C CA . LEU A 1 142 ? -12.498 0.296 15.744 1.00 97.88 142 LEU A CA 1
ATOM 1154 C C . LEU A 1 142 ? -12.602 1.544 14.862 1.00 97.88 142 LEU A C 1
ATOM 1156 O O . LEU A 1 142 ? -12.511 1.414 13.646 1.00 97.88 142 LEU A O 1
ATOM 1160 N N . SER A 1 143 ? -12.730 2.727 15.473 1.00 97.94 143 SER A N 1
ATOM 1161 C CA . SER A 1 143 ? -12.880 3.987 14.737 1.00 97.94 143 SER A CA 1
ATOM 1162 C C . SER A 1 143 ? -11.674 4.356 13.879 1.00 97.94 143 SER A C 1
ATOM 1164 O O . SER A 1 143 ? -11.836 5.097 12.921 1.00 97.94 143 SER A O 1
ATOM 1166 N N . GLU A 1 144 ? -10.473 3.853 14.183 1.00 97.44 144 GLU A N 1
ATOM 1167 C CA . GLU A 1 144 ? -9.303 4.043 13.310 1.00 97.44 144 GLU A CA 1
ATOM 1168 C C . GLU A 1 144 ? -9.424 3.239 12.005 1.00 97.44 144 GLU A C 1
ATOM 1170 O O . GLU A 1 144 ? -8.845 3.601 10.985 1.00 97.44 144 GLU A O 1
ATOM 1175 N N . ILE A 1 145 ? -10.180 2.139 12.033 1.00 96.44 145 ILE A N 1
ATOM 1176 C CA . ILE A 1 145 ? -10.343 1.223 10.902 1.00 96.44 145 ILE A CA 1
ATOM 1177 C C . ILE A 1 145 ? -11.560 1.615 10.052 1.00 96.44 145 ILE A C 1
ATOM 1179 O O . ILE A 1 145 ? -11.486 1.533 8.824 1.00 96.44 145 ILE A O 1
ATOM 1183 N N . VAL A 1 146 ? -12.682 1.985 10.690 1.00 91.44 146 VAL A N 1
ATOM 1184 C CA . VAL A 1 146 ? -13.981 2.253 10.038 1.00 91.44 146 VAL A CA 1
ATOM 1185 C C . VAL A 1 146 ? -14.863 3.228 10.813 1.00 91.44 146 VAL A C 1
ATOM 1187 O O . VAL A 1 146 ? -14.836 3.203 12.064 1.00 91.44 146 VAL A O 1
#

Foldseek 3Di:
DDPVVLVVLLLVLLVVLVVVVVVVLVVLLVVLVPCVVDPALVNLVVQLVVLVVVCVVPVPDPVSVVSNVVSVVVNVVRVVVSVVSVVVSVVVVVVVVVVLVVLLVVLVVLLVVLVVVQVVQVVVVHHSVVSVVVSSVSSSVNSNSD

pLDDT: mean 95.49, std 5.04, range [66.94, 98.69]

Radius of gyration: 28.2 Å; chains: 1; bounding box: 56×25×83 Å

Sequence (146 aa):
RDEYYDIKFRNNNTIYGEYSNKMHYMTEIENYFNEVSVEGFTTSYNSLYDSLHELTKNPSSSAVRTQVKNYATTLTEYFHSVSQNLKATQEGCNFEVGNMVDKINSYAQQISSLTKQINTLEIRGGTANDLRDERNRLVDELSEIV

Secondary structure (DSSP, 8-state):
--HHHHHHHHHHHHHHHHHHHHHHHHHHHHHHT-TTTS--HHHHHHHHHHHHHHHHH-TT-HHHHHHHHHHHHHHHHHHHHHHHHHHHHHHHHHHHHHHHHHHHHHHHHHHHHHHHHHHHHHHTT---HHHHHHHHHHHHHHHHH-